Protein AF-A3X2G5-F1 (afdb_monomer_lite)

Foldseek 3Di:
DQDDKDWQAAQLDGPVVRCVVVVPDPVLVVVQCVVVVNPGSNQFRTWIQDRVRHTHTDGDDDD

Radius of gyration: 11.05 Å; chains: 1; bounding box: 22×18×38 Å

Structure (mmCIF, N/CA/C/O backbone):
data_AF-A3X2G5-F1
#
_entry.id   AF-A3X2G5-F1
#
loop_
_atom_site.group_PDB
_atom_site.id
_atom_site.type_symbol
_atom_site.label_atom_id
_atom_site.label_alt_id
_atom_site.label_comp_id
_atom_site.label_asym_id
_atom_site.label_entity_id
_atom_site.label_seq_id
_atom_site.pdbx_PDB_ins_code
_atom_site.Cartn_x
_atom_site.Cartn_y
_atom_site.Cartn_z
_atom_site.occupancy
_atom_site.B_iso_or_equiv
_atom_site.auth_seq_id
_atom_site.auth_comp_id
_atom_site.auth_asym_id
_atom_site.auth_atom_id
_atom_site.pdbx_PDB_model_num
ATOM 1 N N . MET A 1 1 ? -11.090 -9.292 17.486 1.00 44.47 1 MET A N 1
ATOM 2 C CA . MET A 1 1 ? -11.624 -8.390 16.448 1.00 44.47 1 MET A CA 1
ATOM 3 C C . MET A 1 1 ? -11.226 -9.006 15.130 1.00 44.47 1 MET A C 1
ATOM 5 O O . MET A 1 1 ? -10.040 -9.061 14.843 1.00 44.47 1 MET A O 1
ATOM 9 N N . GLU A 1 2 ? -12.181 -9.582 14.413 1.00 54.41 2 GLU A N 1
ATOM 10 C CA . GLU A 1 2 ? -11.944 -10.102 13.068 1.00 54.41 2 GLU A CA 1
ATOM 11 C C . GLU A 1 2 ? -11.812 -8.888 12.148 1.00 54.41 2 GLU A C 1
ATOM 13 O O . GLU A 1 2 ? -12.801 -8.233 11.820 1.00 54.41 2 GLU A O 1
ATOM 18 N N . GLY A 1 3 ? -10.575 -8.512 11.820 1.00 67.12 3 GLY A N 1
ATOM 19 C CA . GLY A 1 3 ? -10.351 -7.622 10.691 1.00 67.12 3 GLY A CA 1
ATOM 20 C C . GLY A 1 3 ? -10.932 -8.295 9.451 1.00 67.12 3 GLY A C 1
ATOM 21 O O . GLY A 1 3 ? -10.824 -9.507 9.282 1.00 67.12 3 GLY A O 1
ATOM 22 N N . THR A 1 4 ? -11.613 -7.540 8.605 1.00 86.88 4 THR A N 1
ATOM 23 C CA . THR A 1 4 ? -11.783 -7.949 7.208 1.00 86.88 4 THR A CA 1
ATOM 24 C C . THR A 1 4 ? -10.707 -7.233 6.416 1.00 86.88 4 THR A C 1
ATOM 26 O O . THR A 1 4 ? -10.621 -6.009 6.595 1.00 86.88 4 THR A O 1
ATOM 29 N N . PRO A 1 5 ? -9.975 -7.919 5.524 1.00 94.38 5 PRO A N 1
ATOM 30 C CA . PRO A 1 5 ? -8.962 -7.280 4.706 1.00 94.38 5 PRO A CA 1
ATOM 31 C C . PRO A 1 5 ? -9.515 -6.042 3.997 1.00 94.38 5 PRO A C 1
ATOM 33 O O . PRO A 1 5 ? -10.672 -6.017 3.551 1.00 94.38 5 PRO A O 1
ATOM 36 N N . LYS A 1 6 ? -8.707 -4.986 3.913 1.00 96.94 6 LYS A N 1
ATOM 37 C CA . LYS A 1 6 ? -9.122 -3.700 3.339 1.0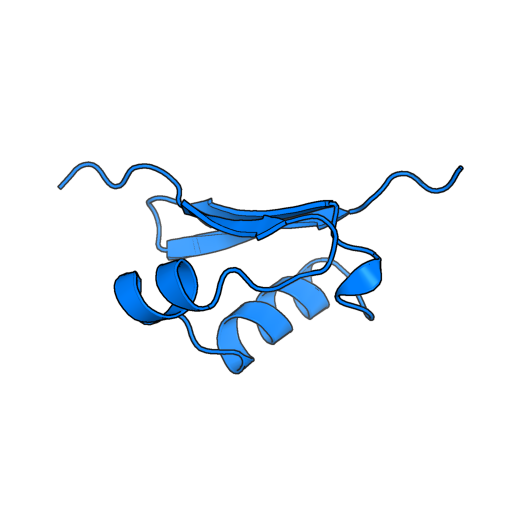0 96.94 6 LYS A CA 1
ATOM 38 C C . LYS A 1 6 ? -8.305 -3.359 2.117 1.00 96.94 6 LYS A C 1
ATOM 40 O O . LYS A 1 6 ? -7.086 -3.284 2.160 1.00 96.94 6 LYS A O 1
ATOM 45 N N . VAL A 1 7 ? -8.989 -3.052 1.023 1.00 98.00 7 VAL A N 1
ATOM 46 C CA . VAL A 1 7 ? -8.324 -2.527 -0.169 1.00 98.00 7 VAL A CA 1
ATOM 47 C C . VAL A 1 7 ? -7.864 -1.094 0.109 1.00 98.00 7 VAL A C 1
ATOM 49 O O . VAL A 1 7 ? -8.677 -0.218 0.398 1.00 98.00 7 VAL A O 1
ATOM 52 N N . LEU A 1 8 ? -6.559 -0.859 -0.008 1.00 98.38 8 LEU A N 1
ATOM 53 C CA . LEU A 1 8 ? -5.909 0.443 0.145 1.00 98.38 8 LEU A CA 1
ATOM 54 C C . LEU A 1 8 ? -5.621 1.104 -1.204 1.00 98.38 8 LEU A C 1
ATOM 56 O O . LEU A 1 8 ? -5.694 2.324 -1.324 1.00 98.38 8 LEU A O 1
ATOM 60 N N . VAL A 1 9 ? -5.314 0.313 -2.234 1.00 98.44 9 VAL A N 1
ATOM 61 C CA . VAL A 1 9 ? -5.082 0.785 -3.608 1.00 98.44 9 VAL A CA 1
ATOM 62 C C . VAL A 1 9 ? -5.911 -0.057 -4.557 1.00 98.44 9 VAL A C 1
ATOM 64 O O . VAL A 1 9 ? -5.950 -1.278 -4.432 1.00 98.44 9 VAL A O 1
ATOM 67 N N . ARG A 1 10 ? -6.551 0.587 -5.532 1.00 98.19 10 ARG A N 1
ATOM 68 C CA . ARG A 1 10 ? -7.267 -0.094 -6.613 1.00 98.19 10 ARG A CA 1
ATOM 69 C C . ARG A 1 10 ? -6.908 0.535 -7.948 1.00 98.19 10 ARG A C 1
ATOM 71 O O . ARG A 1 10 ? -7.103 1.735 -8.133 1.00 98.19 10 ARG A O 1
ATOM 78 N N . HIS A 1 11 ? -6.404 -0.278 -8.873 1.00 97.06 11 HIS A N 1
ATOM 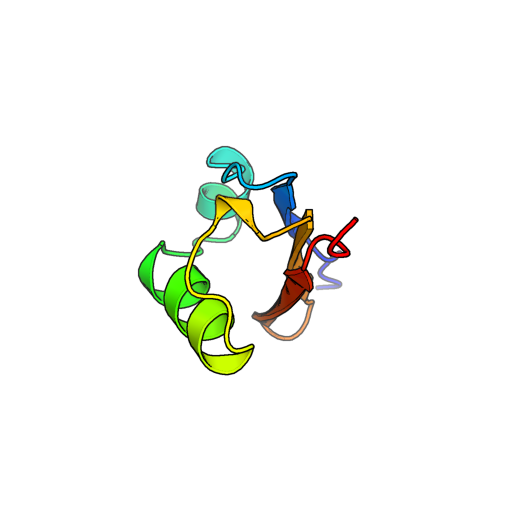79 C CA . HIS A 1 11 ? -5.993 0.143 -10.215 1.00 97.06 11 HIS A CA 1
ATOM 80 C C . HIS A 1 11 ? -5.090 1.387 -10.184 1.00 97.06 11 HIS A C 1
ATOM 82 O O . HIS A 1 11 ? -5.303 2.357 -10.912 1.00 97.06 11 HIS A O 1
ATOM 88 N N . GLY A 1 12 ? -4.077 1.352 -9.323 1.00 96.69 12 GLY A N 1
ATOM 89 C CA . GLY A 1 12 ? -3.087 2.409 -9.147 1.00 96.69 12 GLY A CA 1
ATOM 90 C C . GLY A 1 12 ? -3.585 3.717 -8.541 1.00 96.69 12 GLY A C 1
ATOM 91 O O . GLY A 1 12 ? -2.915 4.740 -8.652 1.00 96.69 12 GLY A O 1
ATOM 92 N N . ARG A 1 13 ? -4.751 3.704 -7.887 1.00 97.69 13 ARG A N 1
ATOM 93 C CA . ARG A 1 13 ? -5.268 4.845 -7.123 1.00 97.69 13 ARG A CA 1
ATOM 94 C C . ARG A 1 13 ? -5.416 4.480 -5.652 1.00 97.69 13 ARG A C 1
ATOM 96 O O . ARG A 1 13 ? -6.095 3.503 -5.331 1.00 97.69 13 ARG A O 1
ATOM 103 N N . CYS A 1 14 ? -4.829 5.287 -4.769 1.00 97.75 14 CYS A N 1
ATOM 104 C CA . CYS A 1 14 ? -5.041 5.163 -3.328 1.00 97.75 14 CYS A CA 1
ATOM 105 C C . CYS A 1 14 ? -6.503 5.436 -2.968 1.00 97.75 14 CYS A C 1
ATOM 107 O O . CYS A 1 14 ? -7.065 6.481 -3.312 1.00 97.75 14 CYS A O 1
ATOM 109 N N . LEU A 1 15 ? -7.093 4.533 -2.196 1.00 98.06 15 LEU A N 1
ATOM 110 C CA . LEU A 1 15 ? -8.377 4.711 -1.540 1.00 98.06 15 LEU A CA 1
ATOM 111 C C . LEU A 1 15 ? -8.142 5.478 -0.235 1.00 98.06 15 LEU A C 1
ATOM 113 O O . LEU A 1 15 ? -8.073 4.905 0.848 1.00 98.06 15 LEU A O 1
ATOM 117 N N . GLN A 1 16 ? -8.005 6.802 -0.353 1.00 97.06 16 GLN A N 1
ATOM 118 C CA . GLN A 1 16 ? -7.649 7.707 0.752 1.00 97.06 16 GLN A CA 1
ATOM 119 C C . GLN A 1 16 ? -8.520 7.521 2.003 1.00 97.06 16 GLN A C 1
ATOM 121 O O . GLN A 1 16 ? -8.020 7.604 3.120 1.00 97.06 16 GLN A O 1
ATOM 126 N N . GLN A 1 17 ? -9.817 7.248 1.833 1.00 97.31 17 GLN A N 1
ATOM 127 C CA . GLN A 1 17 ? -10.719 6.997 2.958 1.00 97.31 17 GLN A CA 1
ATOM 128 C C . GLN A 1 17 ? -10.365 5.709 3.713 1.00 97.31 17 GLN A C 1
ATOM 130 O O . GLN A 1 17 ? -10.365 5.728 4.938 1.00 97.31 17 GLN A O 1
ATOM 135 N N . ALA A 1 18 ? -10.028 4.629 2.999 1.00 96.88 18 ALA A N 1
ATOM 136 C CA . ALA A 1 18 ? -9.625 3.360 3.604 1.00 96.88 18 ALA A CA 1
ATOM 137 C C . ALA A 1 18 ? -8.270 3.493 4.313 1.00 96.88 18 ALA A C 1
ATOM 139 O O . ALA A 1 18 ? -8.124 3.086 5.457 1.00 96.88 18 ALA A O 1
ATOM 140 N N . MET A 1 19 ? -7.299 4.163 3.683 1.00 97.44 19 MET A N 1
ATOM 141 C CA . MET A 1 19 ? -6.008 4.436 4.324 1.00 97.44 19 MET A CA 1
ATOM 142 C C . MET A 1 19 ? -6.177 5.245 5.618 1.00 97.44 19 MET A C 1
ATOM 144 O O . MET A 1 19 ? -5.563 4.931 6.631 1.00 97.44 19 MET A O 1
ATOM 148 N N . ARG A 1 20 ? -7.067 6.247 5.625 1.00 97.31 20 ARG A N 1
ATOM 149 C CA . ARG A 1 20 ? -7.376 7.028 6.833 1.00 97.31 20 ARG A CA 1
ATOM 150 C C . ARG A 1 20 ? -8.101 6.214 7.904 1.00 97.31 20 ARG A C 1
ATOM 152 O O . ARG A 1 20 ? -7.766 6.372 9.073 1.00 97.31 20 ARG A O 1
ATOM 159 N N . SER A 1 21 ? -9.079 5.379 7.538 1.00 95.88 21 SER A N 1
ATOM 160 C CA . SER A 1 21 ? -9.826 4.569 8.514 1.00 95.88 21 SER A CA 1
ATOM 161 C C . SER A 1 21 ? -8.936 3.536 9.196 1.00 95.88 21 SER A C 1
ATOM 163 O O . SER A 1 21 ? -9.051 3.342 10.402 1.00 95.88 21 SER A O 1
ATOM 165 N N . GLU A 1 22 ? -8.011 2.947 8.439 1.00 95.75 22 GLU A N 1
ATOM 166 C CA . GLU A 1 22 ? -7.053 1.959 8.940 1.00 95.75 22 GLU A CA 1
ATOM 167 C C . GLU A 1 22 ? -5.768 2.590 9.503 1.00 95.75 22 GLU A C 1
ATOM 169 O O . GLU A 1 22 ? -4.897 1.881 9.993 1.00 95.75 22 GLU A O 1
ATOM 174 N N . ARG A 1 23 ? -5.647 3.927 9.468 1.00 96.38 23 ARG A N 1
ATOM 175 C CA . ARG A 1 23 ? -4.449 4.687 9.880 1.00 96.38 23 ARG A CA 1
ATOM 176 C C . ARG A 1 23 ? -3.164 4.272 9.150 1.00 96.38 23 ARG A C 1
ATOM 178 O O . ARG A 1 23 ? -2.076 4.470 9.677 1.00 96.38 23 ARG A O 1
ATOM 185 N N . VAL A 1 24 ? -3.293 3.780 7.920 1.00 97.44 24 VAL A N 1
ATOM 186 C CA . VAL A 1 24 ? -2.161 3.426 7.061 1.00 97.44 24 VAL A CA 1
ATOM 187 C C . VAL A 1 24 ? -1.597 4.680 6.408 1.00 97.44 24 VAL A C 1
ATOM 189 O O . VAL A 1 24 ? -2.300 5.458 5.754 1.00 97.44 24 VAL A O 1
ATOM 192 N N . THR A 1 25 ? -0.297 4.864 6.560 1.00 97.56 25 THR A N 1
ATOM 193 C CA . THR A 1 25 ? 0.457 5.965 5.978 1.00 97.56 25 THR A CA 1
ATOM 194 C C . THR A 1 25 ? 0.917 5.646 4.555 1.00 97.56 25 THR A C 1
ATOM 196 O O . THR A 1 25 ? 1.021 4.496 4.127 1.00 97.56 25 THR A O 1
ATOM 199 N N . ILE A 1 26 ? 1.260 6.692 3.798 1.00 96.31 26 ILE A N 1
ATOM 200 C CA . ILE A 1 26 ? 1.921 6.524 2.495 1.00 96.31 26 ILE A CA 1
ATOM 201 C C . ILE A 1 26 ? 3.272 5.810 2.649 1.00 96.31 26 ILE A C 1
ATOM 203 O O . ILE A 1 26 ? 3.662 5.068 1.751 1.00 96.31 26 ILE A O 1
ATOM 207 N N . SER A 1 27 ? 3.978 6.003 3.768 1.00 97.69 27 SER A N 1
ATOM 208 C CA . SER A 1 27 ? 5.278 5.365 3.998 1.00 97.69 27 SER A CA 1
ATOM 209 C C . SER A 1 27 ? 5.151 3.847 4.080 1.00 97.69 27 SER A C 1
ATOM 211 O O . SER A 1 27 ? 5.877 3.159 3.371 1.00 97.69 27 SER A O 1
ATOM 213 N N . GLU A 1 28 ? 4.188 3.343 4.857 1.00 97.75 28 GLU A N 1
ATOM 214 C CA . GLU A 1 28 ? 3.913 1.903 4.996 1.00 97.75 28 GLU A CA 1
ATOM 215 C C . GLU A 1 28 ? 3.489 1.281 3.661 1.00 97.75 28 GLU A C 1
ATOM 217 O O . GLU A 1 28 ? 4.022 0.252 3.253 1.00 97.75 28 GLU A O 1
ATOM 222 N N . LEU A 1 29 ? 2.601 1.949 2.912 1.00 97.75 29 LEU A N 1
ATOM 223 C CA . LEU A 1 29 ? 2.233 1.497 1.568 1.00 97.75 29 LEU A CA 1
ATOM 224 C C . LEU A 1 29 ? 3.459 1.432 0.642 1.00 97.75 29 LEU A C 1
ATOM 226 O O . LEU A 1 29 ? 3.624 0.470 -0.103 1.00 97.75 29 LEU A O 1
ATOM 230 N N . THR A 1 30 ? 4.326 2.445 0.686 1.00 97.25 30 THR A N 1
ATOM 231 C CA . THR A 1 30 ? 5.519 2.500 -0.172 1.00 97.25 30 THR A CA 1
ATOM 232 C C . THR A 1 30 ? 6.559 1.457 0.245 1.00 97.25 30 THR A C 1
ATOM 234 O O . THR A 1 30 ? 7.266 0.921 -0.602 1.00 97.25 30 THR A O 1
ATOM 237 N N . GLU A 1 31 ? 6.672 1.145 1.534 1.00 97.81 31 GLU A N 1
ATOM 238 C CA . GLU A 1 31 ? 7.522 0.0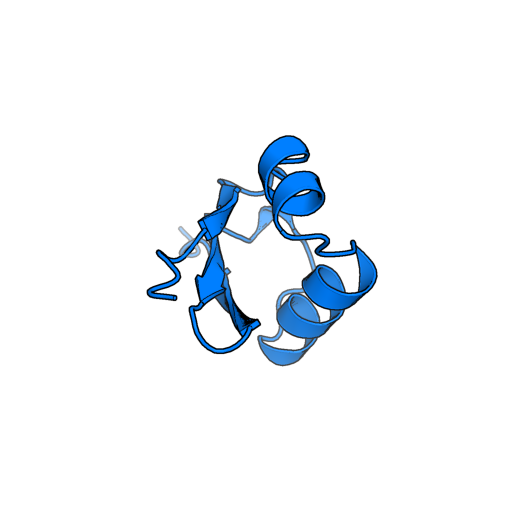65 2.037 1.00 97.81 31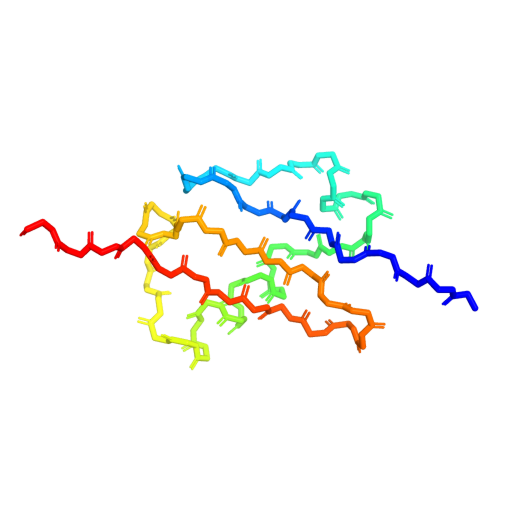 GLU A CA 1
ATOM 239 C C . GLU A 1 31 ? 7.068 -1.296 1.507 1.00 97.81 31 GLU A C 1
ATOM 241 O O . GLU A 1 31 ? 7.877 -2.006 0.909 1.00 97.81 31 GLU A O 1
ATOM 246 N N . ALA A 1 32 ? 5.771 -1.597 1.598 1.00 97.62 32 ALA A N 1
ATOM 247 C CA . ALA A 1 32 ? 5.192 -2.810 1.024 1.00 97.62 32 ALA A CA 1
ATOM 248 C C . ALA A 1 32 ? 5.387 -2.886 -0.499 1.00 97.62 32 ALA A C 1
ATOM 250 O O . ALA A 1 32 ? 5.766 -3.923 -1.040 1.00 97.62 3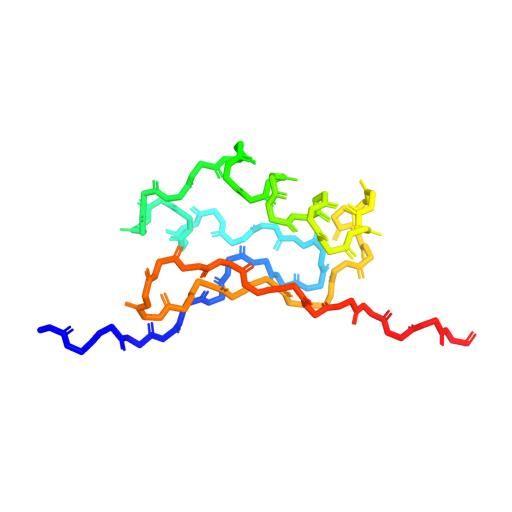2 ALA A O 1
ATOM 251 N N . MET A 1 33 ? 5.215 -1.761 -1.203 1.00 97.44 33 MET A N 1
ATOM 252 C CA . MET A 1 33 ? 5.515 -1.676 -2.634 1.00 97.44 33 MET A CA 1
ATOM 253 C C . MET A 1 33 ? 6.972 -2.029 -2.946 1.00 97.44 33 MET A C 1
ATOM 255 O O . MET A 1 33 ? 7.222 -2.787 -3.881 1.00 97.44 33 MET A O 1
ATOM 259 N N . ARG A 1 34 ? 7.937 -1.513 -2.174 1.00 97.12 34 ARG A N 1
ATOM 260 C CA . ARG A 1 34 ? 9.363 -1.823 -2.370 1.00 97.12 34 ARG A CA 1
ATOM 261 C C . ARG A 1 34 ? 9.677 -3.285 -2.072 1.00 97.12 34 ARG A C 1
ATOM 263 O O . ARG A 1 34 ? 10.427 -3.881 -2.839 1.00 97.12 34 ARG A O 1
ATOM 270 N N . ALA A 1 35 ? 9.104 -3.847 -1.007 1.00 96.75 35 ALA A N 1
ATOM 271 C CA . ALA A 1 35 ? 9.284 -5.251 -0.640 1.00 96.75 35 ALA A CA 1
ATOM 272 C C . ALA A 1 35 ? 8.860 -6.198 -1.777 1.00 96.75 35 ALA A C 1
ATOM 274 O O . ALA A 1 35 ? 9.552 -7.167 -2.068 1.00 96.75 35 ALA A O 1
ATOM 275 N N . GLU A 1 36 ? 7.792 -5.844 -2.493 1.00 94.62 36 GLU A N 1
ATOM 276 C CA . GLU A 1 36 ? 7.271 -6.595 -3.641 1.00 94.62 36 GLU A CA 1
ATOM 277 C C . GLU A 1 36 ? 7.911 -6.194 -4.985 1.00 94.62 36 GLU A C 1
ATOM 279 O O . GLU A 1 36 ? 7.472 -6.619 -6.057 1.00 94.62 36 GLU A O 1
ATOM 284 N N . GLY A 1 37 ? 8.933 -5.331 -4.985 1.00 95.06 37 GLY A N 1
ATOM 285 C CA . GLY A 1 37 ? 9.588 -4.853 -6.208 1.00 95.06 37 GLY A CA 1
ATOM 286 C C . GLY A 1 37 ? 8.650 -4.069 -7.137 1.00 95.06 37 GLY A C 1
ATOM 287 O O . GLY A 1 37 ? 8.721 -4.203 -8.359 1.00 95.06 37 GLY A O 1
ATOM 288 N N . CYS A 1 38 ? 7.702 -3.318 -6.578 1.00 94.94 38 CYS A N 1
ATOM 289 C CA . CYS A 1 38 ? 6.779 -2.445 -7.297 1.00 94.94 38 CYS A CA 1
ATOM 290 C C . CYS A 1 38 ? 7.252 -0.989 -7.196 1.00 94.94 38 CYS A C 1
ATOM 292 O O . CYS A 1 38 ? 7.127 -0.360 -6.147 1.00 94.94 38 CYS A O 1
ATOM 294 N N . ALA A 1 39 ? 7.787 -0.433 -8.284 1.00 92.88 39 ALA A N 1
ATOM 295 C CA . ALA A 1 39 ? 8.320 0.931 -8.277 1.00 92.88 39 ALA A CA 1
ATOM 296 C C . ALA A 1 39 ? 7.227 2.003 -8.404 1.00 92.88 39 ALA A C 1
ATOM 298 O O . ALA A 1 39 ? 7.317 3.048 -7.761 1.00 92.88 39 ALA A O 1
ATOM 299 N N . ASN A 1 40 ? 6.181 1.744 -9.198 1.00 95.25 40 ASN A N 1
ATOM 300 C CA . ASN A 1 40 ? 5.119 2.716 -9.445 1.00 95.25 40 ASN A CA 1
ATOM 301 C C . ASN A 1 40 ? 3.776 2.215 -8.936 1.00 95.25 40 ASN A C 1
ATOM 303 O O . ASN A 1 40 ? 3.386 1.069 -9.148 1.00 95.25 40 ASN A O 1
ATOM 307 N N . ILE A 1 41 ? 3.013 3.115 -8.318 1.00 95.75 41 ILE A N 1
ATOM 308 C CA . ILE A 1 41 ? 1.664 2.792 -7.850 1.00 95.75 41 ILE A CA 1
ATOM 309 C C . ILE A 1 41 ? 0.728 2.444 -9.012 1.00 95.75 41 ILE A C 1
ATOM 311 O O . ILE A 1 41 ? -0.178 1.636 -8.850 1.00 95.75 41 ILE A O 1
ATOM 315 N N . THR A 1 42 ? 0.958 3.007 -10.200 1.00 95.94 42 THR A N 1
ATOM 316 C CA . THR A 1 42 ? 0.173 2.732 -11.414 1.00 95.94 42 THR A CA 1
ATOM 317 C C . THR A 1 42 ? 0.179 1.258 -11.803 1.00 95.94 42 THR A C 1
ATOM 319 O O . THR A 1 42 ? -0.819 0.774 -12.345 1.00 95.94 42 THR A O 1
ATOM 322 N N . ASP A 1 43 ? 1.247 0.546 -11.445 1.00 95.81 43 ASP A N 1
ATOM 323 C CA . ASP A 1 43 ? 1.477 -0.859 -11.777 1.00 95.81 43 ASP A CA 1
ATOM 324 C C . ASP A 1 43 ? 0.733 -1.793 -10.806 1.00 95.81 43 ASP A C 1
ATOM 326 O O . ASP A 1 43 ? 0.670 -3.002 -11.007 1.00 95.81 43 ASP A O 1
ATOM 330 N N . ILE A 1 44 ? 0.091 -1.241 -9.771 1.00 96.94 44 ILE A N 1
ATOM 331 C CA . ILE A 1 44 ? -0.679 -1.989 -8.776 1.00 96.94 44 ILE A CA 1
ATOM 332 C C . ILE A 1 44 ? -2.120 -2.192 -9.256 1.00 96.94 44 ILE A C 1
ATOM 334 O O . ILE A 1 44 ? -2.857 -1.238 -9.542 1.00 96.94 44 ILE A O 1
ATOM 338 N N . ARG A 1 45 ? -2.566 -3.452 -9.287 1.00 97.56 45 ARG A N 1
ATOM 339 C CA . ARG A 1 45 ? -3.979 -3.823 -9.444 1.00 97.56 45 ARG A CA 1
ATOM 340 C C . ARG A 1 45 ? -4.705 -3.647 -8.111 1.00 97.56 45 ARG A C 1
ATOM 342 O O . ARG A 1 45 ? -5.698 -2.919 -8.076 1.00 97.56 45 ARG A O 1
ATOM 349 N N . TYR A 1 46 ? -4.163 -4.225 -7.036 1.00 98.06 46 TYR A N 1
ATOM 350 C CA . TYR A 1 46 ? -4.657 -4.054 -5.668 1.00 98.06 46 TYR A CA 1
ATOM 351 C C . TYR A 1 46 ? -3.513 -3.959 -4.656 1.00 98.06 46 TYR A C 1
ATOM 353 O O . TYR A 1 46 ? -2.537 -4.689 -4.770 1.00 98.06 46 TYR A O 1
ATOM 361 N N . ALA A 1 47 ? -3.662 -3.097 -3.652 1.00 98.19 47 ALA A N 1
ATOM 362 C CA . ALA A 1 47 ? -2.934 -3.220 -2.389 1.00 98.19 47 ALA A CA 1
ATOM 363 C C . ALA A 1 47 ? -3.959 -3.499 -1.290 1.00 98.19 47 ALA A C 1
ATOM 365 O O . ALA A 1 47 ? -4.960 -2.778 -1.214 1.00 98.19 47 ALA A O 1
ATOM 366 N N . ILE A 1 48 ? -3.738 -4.536 -0.487 1.00 98.25 48 ILE A N 1
ATOM 367 C CA . ILE A 1 48 ? -4.693 -5.031 0.510 1.00 98.25 48 ILE A CA 1
ATOM 368 C C . ILE A 1 48 ? -4.007 -5.019 1.873 1.00 98.25 48 ILE A C 1
ATOM 370 O O . ILE A 1 48 ? -2.929 -5.582 2.006 1.00 98.25 48 ILE A O 1
ATOM 374 N N . LEU A 1 49 ? -4.617 -4.360 2.858 1.00 97.88 49 LEU A N 1
ATOM 375 C CA . LEU A 1 49 ? -4.269 -4.505 4.266 1.00 97.88 49 LEU A CA 1
ATOM 376 C C . LEU A 1 49 ? -4.892 -5.798 4.781 1.00 97.88 49 LEU A C 1
ATOM 378 O O . LEU A 1 49 ? -6.120 -5.901 4.842 1.00 97.88 49 LEU A O 1
ATOM 382 N N . GLU A 1 50 ? -4.049 -6.756 5.124 1.00 96.56 50 GLU A N 1
ATOM 383 C CA . GLU A 1 50 ? -4.428 -8.038 5.697 1.00 96.56 50 GLU A CA 1
ATOM 384 C C . GLU A 1 50 ? -4.711 -7.914 7.202 1.00 96.56 50 GLU A C 1
ATOM 386 O O . GLU A 1 50 ? -4.400 -6.917 7.859 1.00 96.56 50 GLU A O 1
ATOM 391 N N . ASN A 1 51 ? -5.329 -8.947 7.773 1.00 92.56 51 ASN A N 1
ATOM 392 C CA . ASN A 1 51 ? -5.783 -8.941 9.169 1.00 92.56 51 ASN A CA 1
ATOM 393 C C . ASN A 1 51 ? -4.650 -8.929 10.203 1.00 92.56 51 ASN A C 1
ATOM 395 O O . ASN A 1 51 ? -4.887 -8.619 11.370 1.00 92.56 51 ASN A O 1
ATOM 399 N N . ASP A 1 52 ? -3.445 -9.293 9.781 1.00 91.88 52 ASP A N 1
ATOM 400 C CA . ASP A 1 52 ? -2.219 -9.269 10.574 1.00 91.88 52 ASP A CA 1
ATOM 401 C C . ASP A 1 52 ? -1.483 -7.916 10.491 1.00 91.88 52 ASP A C 1
ATOM 403 O O . ASP A 1 52 ? -0.461 -7.736 11.150 1.00 91.88 52 ASP A O 1
ATOM 407 N N . GLY A 1 53 ? -2.013 -6.957 9.721 1.00 91.81 53 GLY A N 1
ATOM 408 C CA . GLY A 1 53 ? -1.420 -5.639 9.505 1.00 91.81 53 GLY A CA 1
ATOM 409 C C . GLY A 1 53 ? -0.440 -5.572 8.333 1.00 91.81 53 GLY A C 1
ATOM 410 O O . GLY A 1 53 ? 0.041 -4.482 8.021 1.00 91.81 53 GLY A O 1
ATOM 411 N N . ASN A 1 54 ? -0.161 -6.690 7.655 1.00 95.50 54 ASN A N 1
ATOM 412 C CA . ASN A 1 54 ? 0.671 -6.686 6.457 1.00 95.50 54 ASN A CA 1
ATOM 413 C C . ASN A 1 54 ? -0.079 -6.093 5.261 1.00 95.50 54 ASN A C 1
ATOM 415 O O . ASN A 1 54 ? -1.304 -6.162 5.169 1.00 95.50 54 ASN A O 1
ATOM 419 N N . ILE A 1 55 ? 0.666 -5.521 4.314 1.00 98.06 55 ILE A N 1
ATOM 420 C CA . ILE A 1 55 ? 0.109 -5.014 3.059 1.00 98.06 55 ILE A CA 1
ATOM 421 C C . ILE A 1 55 ? 0.585 -5.906 1.916 1.00 98.06 55 ILE A C 1
ATOM 423 O O . ILE A 1 55 ? 1.762 -5.893 1.563 1.00 98.06 55 ILE A O 1
ATOM 427 N N . SER A 1 56 ? -0.332 -6.646 1.302 1.00 97.38 56 SER A N 1
ATOM 428 C CA . SER A 1 56 ? -0.050 -7.448 0.111 1.00 97.38 56 SER A CA 1
ATOM 429 C C . SER A 1 56 ? -0.253 -6.628 -1.164 1.00 97.38 56 SER A C 1
ATOM 431 O O . SER A 1 56 ? -1.233 -5.885 -1.287 1.00 97.38 56 SER A O 1
ATOM 433 N N . ILE A 1 57 ? 0.656 -6.772 -2.136 1.00 97.81 57 ILE A N 1
ATOM 434 C CA . ILE A 1 57 ? 0.601 -6.067 -3.424 1.00 97.81 57 ILE A CA 1
ATOM 435 C C . ILE A 1 57 ? 0.310 -7.055 -4.552 1.00 97.81 57 ILE A C 1
ATOM 437 O O . ILE A 1 57 ? 1.079 -7.967 -4.827 1.00 97.81 57 ILE A O 1
ATOM 441 N N . ILE A 1 58 ? -0.784 -6.819 -5.269 1.00 96.75 58 ILE A N 1
ATOM 442 C CA . ILE A 1 58 ? -1.124 -7.521 -6.504 1.00 96.75 58 ILE A CA 1
ATOM 443 C C . ILE A 1 58 ? -0.820 -6.574 -7.659 1.00 96.75 58 ILE A C 1
ATOM 445 O O . ILE A 1 58 ? -1.529 -5.580 -7.859 1.00 96.75 58 ILE A O 1
ATOM 449 N N . LYS A 1 59 ? 0.232 -6.869 -8.425 1.00 95.56 59 LYS A N 1
ATOM 450 C CA . LYS A 1 59 ? 0.588 -6.110 -9.631 1.00 95.56 59 LYS A CA 1
ATOM 451 C C . LYS A 1 59 ? -0.425 -6.361 -10.748 1.00 95.56 59 LYS A C 1
ATOM 453 O O . LYS A 1 59 ? -1.141 -7.362 -10.770 1.00 95.56 59 LYS A O 1
ATOM 458 N N . ARG A 1 60 ? -0.532 -5.413 -11.670 1.00 92.81 60 ARG A N 1
ATOM 459 C CA . ARG A 1 60 ? -1.199 -5.647 -12.950 1.00 92.81 60 ARG A CA 1
ATOM 460 C C . ARG A 1 60 ? -0.354 -6.647 -13.736 1.00 92.81 60 ARG A C 1
ATOM 462 O O . ARG A 1 60 ? 0.867 -6.569 -13.701 1.00 92.81 60 ARG A O 1
ATOM 469 N N . GLU A 1 61 ? -1.009 -7.571 -14.426 1.00 83.81 61 GLU A N 1
ATOM 470 C CA . GLU A 1 61 ? -0.340 -8.349 -15.466 1.00 83.81 61 GLU A CA 1
ATOM 471 C C . GLU A 1 61 ? 0.159 -7.376 -16.539 1.00 83.81 61 GLU A C 1
ATOM 473 O O . GLU A 1 61 ? -0.570 -6.457 -16.934 1.00 83.81 61 GLU A O 1
ATOM 478 N N . GLU A 1 62 ? 1.410 -7.552 -16.952 1.00 64.94 62 GLU A N 1
ATOM 479 C CA . GLU A 1 62 ? 1.902 -6.971 -18.196 1.00 64.94 62 GLU A CA 1
ATOM 480 C C . GLU A 1 62 ? 1.087 -7.600 -19.333 1.00 64.94 62 GLU A C 1
ATOM 482 O O . GLU A 1 62 ? 0.844 -8.809 -19.328 1.00 64.94 62 GLU A O 1
ATOM 487 N N . ALA A 1 63 ? 0.566 -6.757 -20.225 1.00 56.16 63 ALA A N 1
ATOM 488 C CA . ALA A 1 63 ? -0.192 -7.210 -21.388 1.00 56.16 63 ALA A CA 1
ATOM 489 C C . ALA A 1 63 ? 0.729 -7.854 -22.429 1.00 56.16 63 ALA A C 1
ATOM 491 O O . ALA A 1 63 ? 1.872 -7.362 -22.572 1.00 56.16 63 ALA A O 1
#

pLDDT: mean 93.11, std 11.02, range [44.47, 98.44]

Secondary structure (DSSP, 8-state):
--PPPEEEEETTEE-HHHHHHTT--HHHHHHHHHHTT---GGGEEEEEE-TTS-EEEEEPPP-

Sequence (63 aa):
MEGTPKVLVRHGRCLQQAMRSERVTISELTEAMRAEGCANITDIRYAILENDGNISIIKREEA

=== Feature glossary ===
Legend for the data blocks above and below:

— What the protein is —

The amino-acid sequence is the protein's primary structure: the linear order of residues from the N-terminus to the C-terminus, written in one-letter code. Everything else here — the 3D coordinates, the secondary structure, the domain annotations — is ultimately a consequence of this string.

Functional annotations link the protein to curated databases. InterPro entries identify conserved domains and families by matching the sequence against member-database signatures (Pfam, PROSITE, CDD, …). Gene Ontology (GO) terms describe molecular function, biological process, and cellular component in a controlled vocabulary. CATH places the structure in a hierarchical fold classification (Class/Architecture/Topology/Homologous-super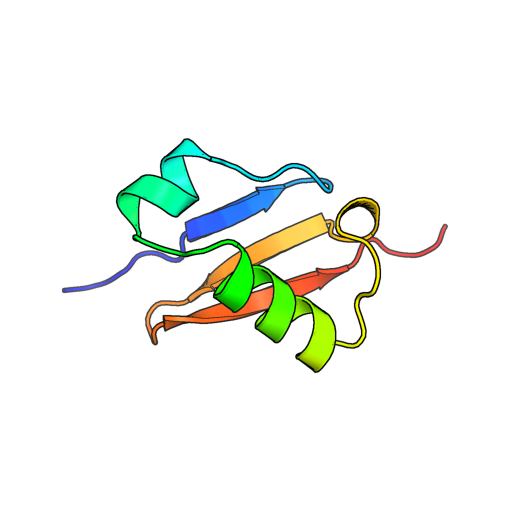family). The organism is the source species.

— Where its atoms are —

Atomic coordinates in PDBx/mmCIF format — the same representation the Protein Data Bank distributes. Each line of the _atom_site loop places one backbone atom in Cartesian space (units: ångströms, origin: arbitrary).

The six renders are orthographic views along the three Cartesian axes in both directions. Representation (cartoon, sticks, or surface) and color scheme (sequence-rainbow or by-chain) vary across proteins so the training set covers all the common visualization conventions.

— Local backbone conformation —

Eight-state secondary structure (DSSP): H is the canonical α-helix, G the tighter 3₁₀-helix, I the wider π-helix; E/B are β-structure, T and S are turns and bends, and '-' is everything else. DSSP derives these from the pattern of main-chain N–H···O=C hydrogen bonds, not from the sequence.

Three-state secondary structure (P-SEA) collapses the eight DSSP classes into helix (a), strand (b), and coil (c). P-SEA assigns these from Cα geometry alone — distances and angles — without requiring backbone oxygens, so it works on any Cα trace.

φ (phi) and ψ (psi) are the two rotatable backbone dihedrals per residue: φ is the C(i-1)–N–Cα–C torsion, ψ is the N–Cα–C–N(i+1) torsion, both in degrees on (−180°, 180°]. α-helical residues cluster near (−60°, −45°); β-strand residues near (−120°, +130°). A Ramachandran plot is simply a scatter of (φ, ψ) for every residue.

— Global shape and packing —

The geometric summary reports three shape descriptors. Rg (radius of gyration) measures how spread out the Cα atoms are about their centre of mass; compact globular proteins have small Rg, elongated or unfolded ones large. Cα contacts (<8 Å, |i−j|>4) count long-range residue pairs in spatial proximity — high for tightly packed folds, near zero for rods or random coil. The bounding-box extents give the protein's footprint along x, y, z in Å.

SASA measures how much of the protein is reachable by solvent. It is computed by rolling a water-sized probe over the atomic surface and summing the exposed area (Å²). Per-residue SASA distinguishes core (buried, low SASA) from surface (exposed, high SASA) residues; total SASA is a whole-molecule size measure.

Plot images: a contact map (which residues are close in 3D, as an N×N binary image), a Ramachandran scatter (backbone torsion angles, revealing secondary-structure composition at a glance), and — for AlphaFold structures — a PAE heatmap (pairwise prediction confidence).

— Structural neighborhood —

A 3Di character summarizes, for each residue, the relative orientation of the Cα frame of its nearest spatial neighbor. Because it encodes fold topology rather than chemistry, 3Di alignments detect remote structural similarity that sequence alignment misses.

The Foldseek neighbor list gives the closest experimentally determined structures in the PDB, ranked by structural alignment. TM-score near 1 means near-identical fold; near 0.3 means only rough topology match. This is how one finds what a novel AlphaFold prediction most resembles in the solved-structure universe.

— Confidence and disorder —

For AlphaFold models, the B-factor field carries pLDDT — the model's own estimate of local accuracy on a 0–100 scale. Regions with pLDDT<50 should be treated as essentially unmodeled; they often correspond to intrinsically disordered segments.

Crystallographic B-factors measure how much each atom's electron density is smeared out, in Å². They rise in mobile loops and surface residues and fall in the buried interior. In AlphaFold models this column is repurposed to hold pLDDT instead.

Predicted Aligned Error (PAE) is an AlphaFold confidence matrix: entry (i, j) is the expected error in the position of residue j, in ångströms, when the prediction is superimposed on the true structure at residue i. Low PAE within a block of residues means that block is internally rigid and well-predicted; high PAE between two blocks means their relative placement is uncertain even if each block individually is confident.